Protein AF-A0A7S3MVW7-F1 (afdb_monomer)

Mean predicted aligned error: 14.8 Å

pLDDT: mean 83.3, std 11.21, range [49.47, 94.31]

Sequence (156 aa):
MAPEMIQNKAHNHTLDIWSLGILLYELVHGKAPFTGVHPREISEKIMAGNIRFKPGVTADYKDLVLAILKANPTERIPLVKVFDHPWIRNFEKKYNLKKVVAAPVKPPSISKEQVDKKRADQEAKEKSLAEAAAKKKLAEQEAAAKEAERQEKLRQ

Radius of gyration: 27.94 Å; Cα contacts (8 Å, |Δi|>4): 91; chains: 1; bounding box: 79×27×66 Å

Solvent-accessible surface area (backbone atoms only — not comparable to full-atom values): 9284 Å² total; per-residue (Å²): 134,53,49,48,63,77,67,72,47,97,79,62,81,60,54,58,46,36,52,48,29,46,49,55,45,20,74,76,66,77,43,66,73,64,73,60,94,47,75,65,56,28,50,52,43,47,64,67,53,70,73,84,78,70,92,89,66,56,69,51,53,52,51,52,42,56,38,29,50,38,66,51,70,87,74,25,59,52,71,75,54,53,67,67,30,66,47,48,47,53,48,33,62,74,69,67,54,73,83,80,70,70,70,81,72,70,68,80,79,71,50,69,68,58,54,54,50,53,50,51,57,48,54,52,50,53,52,52,52,51,50,52,52,51,54,51,52,50,54,52,50,54,50,51,51,53,52,50,55,52,55,53,67,72,73,110

Foldseek 3Di:
DALCVVVVHDDDPLVVLQVVLQVLQCVVPVDGQADDPDPVSSNVCLQVLDGDDDPPDDPLNVVLSSLSSDNDSVSRDDPVVSCVRPVNVVVCVVVVPDPPPVPPPPPPCCDPVNVVVVVVVVVVVVVVVVVVVVVVVVVVVVVVVVVVVVVVVVVD

InterPro domains:
  IPR000719 Protein kinase domain [PF00069] (1-88)
  IPR000719 Protein kinase domain [PS50011] (1-88)
  IPR011009 Protein kinase-like domain superfamily [SSF56112] (1-113)
  IPR030616 Aurora kinase-like [PTHR24350] (1-147)

Nearest PDB structures (foldseek):
  3h0z-assembly1_A  TM=9.647E-01  e=2.551E-07  Homo sapiens
  3d15-assembly1_A  TM=9.571E-01  e=3.220E-07  Mus musculus
  8sso-assembly1_A  TM=9.588E-01  e=3.220E-07  Homo sapiens
  8pr7-assembly1_D  TM=9.621E-01  e=4.064E-07  Homo sapiens
  6c83-assembly1_B  TM=9.449E-01  e=3.834E-07  Homo sapiens

Structure (mmCIF, N/CA/C/O backbone):
data_AF-A0A7S3MVW7-F1
#
_entry.id   AF-A0A7S3MVW7-F1
#
loop_
_atom_site.group_PDB
_atom_site.id
_atom_site.type_symbol
_atom_site.label_atom_id
_atom_site.label_alt_id
_atom_site.label_comp_id
_atom_site.label_asym_id
_atom_site.label_entity_id
_atom_site.label_seq_id
_atom_site.pdbx_PDB_ins_code
_atom_site.Cartn_x
_atom_site.Cartn_y
_atom_site.Cartn_z
_atom_site.occupancy
_atom_site.B_iso_or_equiv
_atom_site.auth_seq_id
_atom_site.auth_comp_id
_atom_site.auth_asym_id
_atom_site.auth_atom_id
_atom_site.pdbx_PDB_model_num
ATOM 1 N N . MET A 1 1 ? 3.287 -6.561 -8.906 1.00 79.44 1 MET A N 1
ATOM 2 C CA . MET A 1 1 ? 4.594 -5.867 -8.967 1.00 79.44 1 MET A CA 1
ATOM 3 C C . MET A 1 1 ? 4.436 -4.479 -8.384 1.00 79.44 1 MET A C 1
ATOM 5 O O . MET A 1 1 ? 3.388 -3.878 -8.596 1.00 79.44 1 MET A O 1
ATOM 9 N N . ALA A 1 2 ? 5.425 -4.000 -7.636 1.00 82.56 2 ALA A N 1
ATOM 10 C CA . ALA A 1 2 ? 5.428 -2.616 -7.179 1.00 82.56 2 ALA A CA 1
ATOM 11 C C . ALA A 1 2 ? 5.934 -1.678 -8.299 1.00 82.56 2 ALA A C 1
ATOM 13 O O . ALA A 1 2 ? 6.726 -2.124 -9.138 1.00 82.56 2 ALA A O 1
ATOM 14 N N . PRO A 1 3 ? 5.508 -0.404 -8.327 1.00 82.81 3 PRO A N 1
ATOM 15 C CA . PRO A 1 3 ? 5.936 0.588 -9.318 1.00 82.81 3 PRO A CA 1
ATOM 16 C C . PRO A 1 3 ? 7.461 0.696 -9.452 1.00 82.81 3 PRO A C 1
ATOM 18 O O . PRO A 1 3 ? 7.995 0.739 -10.558 1.00 82.81 3 PRO A O 1
ATOM 21 N N . GLU A 1 4 ? 8.184 0.667 -8.332 1.00 85.31 4 GLU A N 1
ATOM 22 C CA . GLU A 1 4 ? 9.644 0.769 -8.301 1.00 85.31 4 GLU A CA 1
ATOM 23 C C . GLU A 1 4 ? 10.355 -0.409 -8.990 1.00 85.31 4 GLU A C 1
ATOM 25 O O . GLU A 1 4 ? 11.408 -0.213 -9.600 1.00 85.31 4 GLU A O 1
ATOM 30 N N . MET A 1 5 ? 9.758 -1.608 -8.958 1.00 83.94 5 MET A N 1
ATOM 31 C CA . MET A 1 5 ? 10.284 -2.786 -9.658 1.00 83.94 5 MET A CA 1
ATOM 32 C C . MET A 1 5 ? 10.114 -2.649 -11.168 1.00 83.94 5 MET A C 1
ATOM 34 O O . MET A 1 5 ? 10.997 -3.036 -11.921 1.00 83.94 5 MET A O 1
ATOM 38 N N . ILE A 1 6 ? 8.991 -2.076 -11.613 1.00 81.75 6 ILE A N 1
ATOM 39 C CA . ILE A 1 6 ? 8.730 -1.816 -13.037 1.00 81.75 6 ILE A CA 1
ATOM 40 C C . ILE A 1 6 ? 9.740 -0.793 -13.574 1.00 81.75 6 ILE A C 1
ATOM 42 O O . ILE A 1 6 ? 10.179 -0.885 -14.716 1.00 81.75 6 ILE A O 1
ATOM 46 N N . GLN A 1 7 ? 10.145 0.161 -12.734 1.00 80.00 7 GLN A N 1
ATOM 47 C CA . GLN A 1 7 ? 11.136 1.181 -13.070 1.00 80.00 7 GLN A CA 1
ATOM 48 C C . GLN A 1 7 ? 12.598 0.721 -12.913 1.00 80.00 7 GLN A C 1
ATOM 50 O O . GLN A 1 7 ? 13.489 1.550 -13.089 1.00 80.00 7 GLN A O 1
ATOM 55 N N . ASN A 1 8 ? 12.866 -0.547 -12.565 1.00 80.00 8 ASN A N 1
ATOM 56 C CA . ASN A 1 8 ? 14.215 -1.059 -12.269 1.00 80.00 8 ASN A CA 1
ATOM 57 C C . ASN A 1 8 ? 14.996 -0.195 -11.254 1.00 80.00 8 ASN A C 1
ATOM 59 O O . ASN A 1 8 ? 16.216 -0.052 -11.338 1.00 80.00 8 ASN A O 1
ATOM 63 N N . LYS A 1 9 ? 14.298 0.400 -10.280 1.00 79.19 9 LYS A N 1
ATOM 64 C CA . LYS A 1 9 ? 14.930 1.188 -9.214 1.00 79.19 9 LYS A CA 1
ATOM 65 C C . LYS A 1 9 ? 15.420 0.284 -8.084 1.00 79.19 9 LYS A C 1
ATOM 67 O O . LYS A 1 9 ? 14.917 -0.824 -7.885 1.00 79.19 9 LYS A O 1
ATOM 72 N N . ALA A 1 10 ? 16.381 0.791 -7.310 1.00 75.38 10 ALA A N 1
ATOM 73 C CA . ALA A 1 10 ? 16.779 0.166 -6.054 1.00 75.38 10 ALA A CA 1
ATOM 74 C C . ALA A 1 10 ? 15.547 0.021 -5.150 1.00 75.38 10 ALA A C 1
ATOM 76 O O . ALA A 1 10 ? 14.836 0.994 -4.888 1.00 75.38 10 ALA A O 1
ATOM 77 N N . HIS A 1 11 ? 15.277 -1.206 -4.723 1.00 77.06 11 HIS A N 1
ATOM 78 C CA . HIS A 1 11 ? 14.103 -1.560 -3.944 1.00 77.06 11 HIS A CA 1
ATOM 79 C C . HIS A 1 11 ? 14.512 -2.008 -2.545 1.00 77.06 11 HIS A C 1
ATOM 81 O O . HIS A 1 11 ? 15.572 -2.592 -2.348 1.00 77.06 11 HIS A O 1
ATOM 87 N N . ASN A 1 12 ? 13.644 -1.730 -1.577 1.00 80.25 12 ASN A N 1
ATOM 88 C CA . ASN A 1 12 ? 13.859 -2.013 -0.163 1.00 80.25 12 ASN A CA 1
ATOM 89 C C . ASN A 1 12 ? 12.669 -2.819 0.392 1.00 80.25 12 ASN A C 1
ATOM 91 O O . ASN A 1 12 ? 11.744 -3.177 -0.337 1.00 80.25 12 ASN A O 1
ATOM 95 N N . HIS A 1 13 ? 12.643 -3.027 1.709 1.00 80.88 13 HIS A N 1
ATOM 96 C CA . HIS A 1 13 ? 11.536 -3.640 2.467 1.00 80.88 13 HIS A CA 1
ATOM 97 C C . HIS A 1 13 ? 10.152 -2.986 2.243 1.00 80.88 13 HIS A C 1
ATOM 99 O O . HIS A 1 13 ? 9.118 -3.522 2.630 1.00 80.88 13 HIS A O 1
ATOM 105 N N . THR A 1 14 ? 10.096 -1.808 1.616 1.00 83.94 14 THR A N 1
ATOM 106 C CA . THR A 1 14 ? 8.850 -1.124 1.248 1.00 83.94 14 THR A CA 1
ATOM 107 C C . THR A 1 14 ? 8.031 -1.889 0.205 1.00 83.94 14 THR A C 1
ATOM 109 O O . THR A 1 14 ? 6.829 -1.640 0.091 1.00 83.94 14 THR A O 1
ATOM 112 N N . LEU A 1 15 ? 8.641 -2.813 -0.547 1.00 87.06 15 LEU A N 1
ATOM 113 C CA . LEU A 1 15 ? 7.946 -3.686 -1.502 1.00 87.06 15 LEU A CA 1
ATOM 114 C C . LEU A 1 15 ? 6.896 -4.575 -0.830 1.00 87.06 15 LEU A C 1
ATOM 116 O O . LEU A 1 15 ? 5.804 -4.767 -1.371 1.00 87.06 15 LEU A O 1
ATOM 120 N N . ASP A 1 16 ? 7.209 -5.089 0.357 1.00 88.94 16 ASP A N 1
ATOM 121 C CA . ASP A 1 16 ? 6.299 -5.943 1.117 1.00 88.94 16 ASP A CA 1
ATOM 122 C C . ASP A 1 16 ? 5.069 -5.154 1.566 1.00 88.94 16 ASP A C 1
ATOM 124 O O . ASP A 1 16 ? 3.947 -5.650 1.512 1.00 88.94 16 ASP A O 1
ATOM 128 N N . ILE A 1 17 ? 5.265 -3.876 1.907 1.00 91.50 17 ILE A N 1
ATOM 129 C CA . ILE A 1 17 ? 4.180 -2.956 2.261 1.00 91.50 17 ILE A CA 1
ATOM 130 C C . ILE A 1 17 ? 3.243 -2.749 1.063 1.00 91.50 17 ILE A C 1
ATOM 132 O O . ILE A 1 17 ? 2.027 -2.792 1.223 1.00 91.50 17 ILE A O 1
ATOM 136 N N . TRP A 1 18 ? 3.780 -2.586 -0.151 1.00 91.81 18 TRP A N 1
ATOM 137 C CA . TRP A 1 18 ? 2.949 -2.506 -1.357 1.00 91.81 18 TRP A CA 1
ATOM 138 C C . TRP A 1 18 ? 2.134 -3.784 -1.562 1.00 91.81 18 TRP A C 1
ATOM 140 O O . TRP A 1 18 ? 0.918 -3.727 -1.747 1.00 91.81 18 TRP A O 1
ATOM 150 N N . SER A 1 19 ? 2.796 -4.941 -1.492 1.00 91.38 19 SER A N 1
ATOM 151 C CA . SER A 1 19 ? 2.152 -6.247 -1.666 1.00 91.38 19 SER A CA 1
ATOM 152 C C . SER A 1 19 ? 1.059 -6.487 -0.619 1.00 91.38 19 SER A C 1
ATOM 154 O O . SER A 1 19 ? -0.010 -6.990 -0.962 1.00 91.38 19 SER A O 1
ATOM 156 N N . LEU A 1 20 ? 1.267 -6.034 0.621 1.00 92.88 20 LEU A N 1
ATOM 157 C CA . LEU A 1 20 ? 0.257 -6.041 1.679 1.00 92.88 20 LEU A CA 1
ATOM 158 C C . LEU A 1 20 ? -0.982 -5.216 1.301 1.00 92.88 20 LEU A C 1
ATOM 160 O O . LEU A 1 20 ? -2.100 -5.658 1.542 1.00 92.88 20 LEU A O 1
ATOM 164 N N . GLY A 1 21 ? -0.809 -4.042 0.690 1.00 93.31 21 GLY A N 1
ATOM 165 C CA . GLY A 1 21 ? -1.928 -3.209 0.236 1.00 93.31 21 GLY A CA 1
ATOM 166 C C . GLY A 1 21 ? -2.740 -3.849 -0.887 1.00 93.31 21 GLY A C 1
ATOM 167 O O . GLY A 1 21 ? -3.969 -3.781 -0.876 1.00 93.31 21 GLY A O 1
AT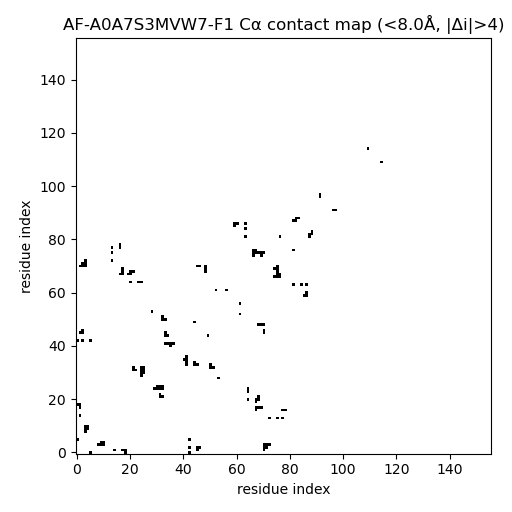OM 168 N N . ILE A 1 22 ? -2.062 -4.508 -1.833 1.00 94.06 22 ILE A N 1
ATOM 169 C CA . ILE A 1 22 ? -2.714 -5.270 -2.908 1.00 94.06 22 ILE A CA 1
ATOM 170 C C . ILE A 1 22 ? -3.530 -6.417 -2.310 1.00 94.06 22 ILE A C 1
ATOM 172 O O . ILE A 1 22 ? -4.710 -6.550 -2.632 1.00 94.06 22 ILE A O 1
ATOM 176 N N . LEU A 1 23 ? -2.924 -7.183 -1.397 1.00 93.50 23 LEU A N 1
ATOM 177 C CA . LEU A 1 23 ? -3.579 -8.297 -0.719 1.00 93.50 23 LEU A CA 1
ATOM 178 C C . LEU A 1 23 ? -4.786 -7.823 0.096 1.00 93.50 23 LEU A C 1
ATOM 180 O O . LEU A 1 23 ? -5.867 -8.391 -0.010 1.00 93.50 23 LEU A O 1
ATOM 184 N N . LEU A 1 24 ? -4.636 -6.749 0.872 1.00 92.69 24 LEU A N 1
ATOM 185 C CA . LEU A 1 24 ? -5.729 -6.164 1.646 1.00 92.69 24 LEU A CA 1
ATOM 186 C C . LEU A 1 24 ? -6.897 -5.749 0.742 1.00 92.69 24 LEU A C 1
ATOM 188 O O . LEU A 1 24 ? -8.054 -6.021 1.065 1.00 92.69 24 LEU A O 1
ATOM 192 N N . TYR A 1 25 ? -6.599 -5.122 -0.400 1.00 94.31 25 TYR A N 1
ATOM 193 C CA . TYR A 1 25 ? -7.625 -4.759 -1.370 1.00 94.31 25 TYR A CA 1
ATOM 194 C C . TYR A 1 25 ? -8.361 -5.991 -1.899 1.00 94.31 25 TYR A C 1
ATOM 196 O O . TYR A 1 25 ? -9.596 -6.002 -1.941 1.00 94.31 25 TYR A O 1
ATOM 204 N N . GLU A 1 26 ? -7.608 -7.022 -2.268 1.00 94.00 26 GLU A N 1
ATOM 205 C CA . GLU A 1 26 ? -8.128 -8.267 -2.819 1.00 94.00 26 GLU A CA 1
ATOM 206 C C . GLU A 1 26 ? -8.999 -9.029 -1.819 1.00 94.00 26 GLU A C 1
ATOM 208 O O . GLU A 1 26 ? -10.081 -9.477 -2.188 1.00 94.00 26 GLU A O 1
ATOM 213 N N . LEU A 1 27 ? -8.617 -9.079 -0.541 1.00 92.06 27 LEU A N 1
ATOM 214 C CA . LEU A 1 27 ? -9.414 -9.716 0.513 1.00 92.06 27 LEU A CA 1
ATOM 215 C C . LEU A 1 27 ? -10.787 -9.055 0.707 1.00 92.06 27 LEU A C 1
ATOM 217 O O . LEU A 1 27 ? -11.759 -9.733 1.031 1.00 92.06 27 LEU A O 1
ATOM 221 N N . VAL A 1 28 ? -10.890 -7.740 0.497 1.00 90.50 28 VAL A N 1
ATOM 222 C CA . VAL A 1 28 ? -12.154 -7.001 0.662 1.00 90.50 28 VAL A CA 1
ATOM 223 C C . VAL A 1 28 ? -12.993 -6.990 -0.619 1.00 90.50 28 VAL A C 1
ATOM 225 O O . VAL A 1 28 ? -14.223 -7.011 -0.556 1.00 90.50 28 VAL A O 1
ATOM 228 N N . HIS A 1 29 ? -12.354 -6.935 -1.790 1.00 91.12 29 HIS A N 1
ATOM 229 C CA . HIS A 1 29 ? -13.046 -6.782 -3.077 1.00 91.12 29 HIS A CA 1
ATOM 230 C C . HIS A 1 29 ? -13.213 -8.095 -3.851 1.00 91.12 29 HIS A C 1
ATOM 232 O O . HIS A 1 29 ? -13.990 -8.124 -4.806 1.00 91.12 29 HIS A O 1
ATOM 238 N N . GLY A 1 30 ? -12.482 -9.149 -3.479 1.00 90.81 30 GLY A N 1
ATOM 239 C CA . GLY A 1 30 ? -12.403 -10.422 -4.201 1.00 90.81 30 GLY A CA 1
ATOM 240 C C . GLY A 1 30 ? -11.661 -10.340 -5.539 1.00 90.81 30 GLY A C 1
ATOM 241 O O . GLY A 1 30 ? -11.758 -11.254 -6.351 1.00 90.81 30 GLY A O 1
ATOM 242 N N . LYS A 1 31 ? -10.980 -9.225 -5.819 1.00 90.94 31 LYS A N 1
ATOM 243 C CA . LYS A 1 31 ? -10.223 -9.000 -7.055 1.00 90.94 31 LYS A CA 1
ATOM 244 C C . LYS A 1 31 ? -9.061 -8.053 -6.811 1.00 90.94 31 LYS A C 1
ATOM 246 O O . LYS A 1 31 ? -9.171 -7.154 -5.980 1.00 90.94 31 LYS A O 1
ATOM 251 N N . ALA A 1 32 ? -7.994 -8.199 -7.588 1.00 90.38 32 ALA A N 1
ATOM 252 C CA . ALA A 1 32 ? -6.867 -7.277 -7.555 1.00 90.38 32 ALA A CA 1
ATOM 253 C C . ALA A 1 32 ? -7.278 -5.853 -8.002 1.00 90.38 32 ALA A C 1
ATOM 255 O O . ALA A 1 32 ? -8.146 -5.699 -8.873 1.00 90.38 32 ALA A O 1
ATOM 256 N N . PRO A 1 33 ? -6.642 -4.797 -7.457 1.00 89.56 33 PRO A N 1
ATOM 257 C CA . PRO A 1 33 ? -6.949 -3.414 -7.826 1.00 89.56 33 PRO A CA 1
ATOM 258 C C . PRO A 1 33 ? -6.521 -3.085 -9.263 1.00 89.56 33 PRO A C 1
ATOM 260 O O . PRO A 1 33 ? -7.195 -2.315 -9.949 1.00 89.56 33 PRO A O 1
ATOM 263 N N . PHE A 1 34 ? -5.436 -3.705 -9.737 1.00 91.19 34 PHE A N 1
ATOM 264 C CA . PHE A 1 34 ? -4.904 -3.535 -11.086 1.00 91.19 34 PHE A CA 1
ATOM 265 C C . PHE A 1 34 ? -4.984 -4.865 -11.834 1.00 91.19 34 PHE A C 1
ATOM 267 O O . PHE A 1 34 ? -4.346 -5.842 -11.455 1.00 91.19 34 PHE A O 1
ATOM 274 N N . THR A 1 35 ? -5.779 -4.897 -12.898 1.00 87.75 35 THR A N 1
ATOM 275 C CA . THR A 1 35 ? -5.978 -6.066 -13.765 1.00 87.75 35 THR A CA 1
ATOM 276 C C . THR A 1 35 ? -5.887 -5.635 -15.225 1.00 87.75 35 THR A C 1
ATOM 278 O O . THR A 1 35 ? -6.187 -4.486 -15.562 1.00 87.75 35 THR A O 1
ATOM 281 N N . GLY A 1 36 ? -5.458 -6.533 -16.103 1.00 86.75 36 GLY A N 1
ATOM 282 C CA . GLY A 1 36 ? -5.285 -6.282 -17.532 1.00 86.75 36 GLY A CA 1
ATOM 283 C C . GLY A 1 36 ? -4.981 -7.584 -18.261 1.00 86.75 36 GLY A C 1
ATOM 284 O O . GLY A 1 36 ? -4.616 -8.568 -17.621 1.00 86.75 36 GLY A O 1
ATOM 285 N N . VAL A 1 37 ? -5.162 -7.589 -19.581 1.00 87.31 37 VAL A N 1
ATOM 286 C CA . VAL A 1 37 ? -4.885 -8.776 -20.409 1.00 87.31 37 VAL A CA 1
ATOM 287 C C . VAL A 1 37 ? -3.387 -8.877 -20.678 1.00 87.31 37 VAL A C 1
ATOM 289 O O . VAL A 1 37 ? -2.800 -9.951 -20.585 1.00 87.31 37 VAL A O 1
ATOM 292 N N . HIS A 1 38 ? -2.754 -7.733 -20.943 1.00 90.19 38 HIS A N 1
ATOM 293 C CA . HIS A 1 38 ? -1.331 -7.657 -21.238 1.00 90.19 38 HIS A CA 1
ATOM 294 C C . HIS 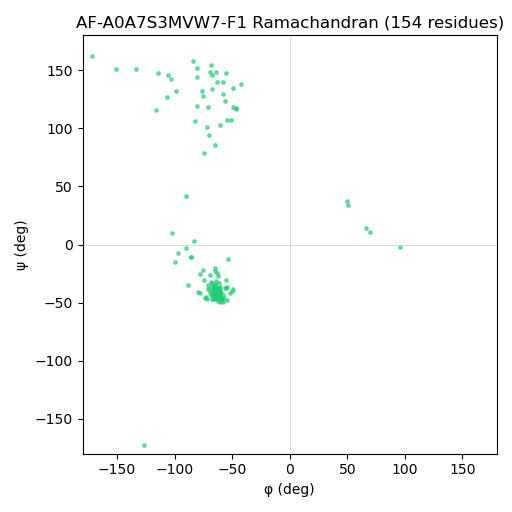A 1 38 ? -0.530 -7.136 -20.032 1.00 90.19 38 HIS A C 1
ATOM 296 O O . HIS A 1 38 ? -0.954 -6.177 -19.377 1.00 90.19 38 HIS A O 1
ATOM 302 N N . PRO A 1 39 ? 0.681 -7.668 -19.775 1.00 86.38 39 PRO A N 1
ATOM 303 C CA . PRO A 1 39 ? 1.555 -7.190 -18.697 1.00 86.38 39 PRO A CA 1
ATOM 304 C C . PRO A 1 39 ? 1.877 -5.687 -18.757 1.00 86.38 39 PRO A C 1
ATOM 306 O O . PRO A 1 39 ? 2.052 -5.041 -17.719 1.00 86.38 39 PRO A O 1
ATOM 309 N N . ARG A 1 40 ? 1.917 -5.110 -19.968 1.00 88.50 40 ARG A N 1
ATOM 310 C CA . ARG A 1 40 ? 2.128 -3.671 -20.177 1.00 88.50 40 ARG A CA 1
ATOM 311 C C . ARG A 1 40 ? 0.972 -2.839 -19.608 1.00 88.50 40 ARG A C 1
ATOM 313 O O . ARG A 1 40 ? 1.227 -1.903 -18.862 1.00 88.50 40 ARG A O 1
ATOM 320 N N . GLU A 1 41 ? -0.277 -3.225 -19.867 1.00 89.25 41 GLU A N 1
ATOM 321 C CA . GLU A 1 41 ? -1.459 -2.513 -19.351 1.00 89.25 41 GLU A CA 1
ATOM 322 C C . GLU A 1 41 ? -1.516 -2.530 -17.820 1.00 89.25 41 GLU A C 1
ATOM 324 O O . GLU A 1 41 ? -1.906 -1.552 -17.183 1.00 89.25 41 GLU A O 1
ATOM 329 N N . ILE A 1 42 ? -1.145 -3.662 -17.213 1.00 90.00 42 ILE A N 1
ATOM 330 C CA . ILE A 1 42 ? -1.097 -3.799 -15.754 1.00 90.00 42 ILE A CA 1
ATOM 331 C C . ILE A 1 42 ? -0.039 -2.849 -15.191 1.00 90.00 42 ILE A C 1
ATOM 333 O O . ILE A 1 42 ? -0.309 -2.134 -14.228 1.00 90.00 42 ILE A O 1
ATOM 337 N N . SER A 1 43 ? 1.137 -2.803 -15.821 1.00 88.56 43 SER A N 1
ATOM 338 C CA . SER A 1 43 ? 2.218 -1.892 -15.442 1.00 88.56 43 SER A CA 1
ATOM 339 C C . SER A 1 43 ? 1.787 -0.428 -15.531 1.00 88.56 43 SER A C 1
ATOM 341 O O . SER A 1 43 ? 1.982 0.322 -14.579 1.00 88.56 43 SER A O 1
ATOM 343 N N . GLU A 1 44 ? 1.126 -0.025 -16.617 1.00 89.94 44 GLU A N 1
ATOM 344 C CA . GLU A 1 44 ? 0.598 1.336 -16.786 1.00 89.94 44 GLU A CA 1
ATOM 345 C C . GLU A 1 44 ? -0.432 1.696 -15.708 1.00 89.94 44 GLU A C 1
ATOM 347 O O . GLU A 1 44 ? -0.375 2.779 -15.129 1.00 89.94 44 GLU A O 1
ATOM 352 N N . LYS A 1 45 ? -1.334 0.769 -15.367 1.00 89.50 45 LYS A N 1
ATOM 353 C CA . LYS A 1 45 ? -2.325 0.961 -14.295 1.00 89.50 45 LYS A CA 1
ATOM 354 C C . LYS A 1 45 ? -1.680 1.088 -12.916 1.00 89.50 45 LYS A C 1
ATOM 356 O O . LYS A 1 45 ? -2.100 1.938 -12.132 1.00 89.50 45 LYS A O 1
ATOM 361 N N . ILE A 1 46 ? -0.657 0.278 -12.637 1.00 89.69 46 ILE A N 1
ATOM 362 C CA . ILE A 1 46 ? 0.136 0.363 -11.404 1.00 89.69 46 ILE A CA 1
ATOM 363 C C . ILE A 1 46 ? 0.821 1.732 -11.310 1.00 89.69 46 ILE A C 1
ATOM 365 O O . ILE A 1 46 ? 0.763 2.369 -10.261 1.00 89.69 46 ILE A O 1
ATOM 369 N N . MET A 1 47 ? 1.417 2.204 -12.408 1.00 86.31 47 MET A N 1
ATOM 370 C CA . MET A 1 47 ? 2.083 3.508 -12.474 1.00 86.31 47 MET A CA 1
ATOM 371 C C . MET A 1 47 ? 1.104 4.681 -12.346 1.00 86.31 47 MET A C 1
ATOM 373 O O . MET A 1 47 ? 1.436 5.682 -11.716 1.00 86.31 47 MET A O 1
ATOM 377 N N . ALA A 1 48 ? -0.105 4.556 -12.899 1.00 87.94 48 ALA A N 1
ATOM 378 C CA . ALA A 1 48 ? -1.157 5.560 -12.767 1.00 87.94 48 ALA A CA 1
ATOM 379 C C . ALA A 1 48 ? -1.724 5.647 -11.339 1.00 87.94 48 ALA A C 1
ATOM 381 O O . ALA A 1 48 ? -2.254 6.686 -10.953 1.00 87.94 48 ALA A O 1
ATOM 382 N N . GLY A 1 49 ? -1.659 4.560 -10.560 1.00 85.25 49 GLY A N 1
ATOM 383 C CA . GLY A 1 49 ? -2.102 4.533 -9.162 1.00 85.25 49 GLY A CA 1
ATOM 384 C C . GLY A 1 49 ? -3.611 4.725 -8.962 1.00 85.25 49 GLY A C 1
ATOM 385 O O . GLY A 1 49 ? -4.055 4.989 -7.847 1.00 85.25 49 GLY A O 1
ATOM 386 N N . ASN A 1 50 ? -4.420 4.602 -10.020 1.00 86.25 50 ASN A N 1
ATOM 387 C CA . ASN A 1 50 ? -5.860 4.827 -9.930 1.00 86.25 50 ASN A CA 1
ATOM 388 C C . ASN A 1 50 ? -6.583 3.580 -9.396 1.00 86.25 50 ASN A C 1
ATOM 390 O O . ASN A 1 50 ? -6.745 2.587 -10.111 1.00 86.25 50 ASN A O 1
ATOM 394 N N . ILE A 1 51 ? -7.035 3.641 -8.144 1.00 90.12 51 ILE A N 1
ATOM 395 C CA . ILE A 1 51 ? -7.710 2.538 -7.452 1.00 90.12 51 ILE A CA 1
ATOM 396 C C . ILE A 1 51 ? -9.201 2.844 -7.341 1.00 90.12 51 ILE A C 1
ATOM 398 O O . ILE A 1 51 ? -9.610 3.878 -6.815 1.00 90.12 51 ILE A O 1
ATOM 402 N N . ARG A 1 52 ? -10.038 1.908 -7.798 1.00 90.25 52 ARG A N 1
ATOM 403 C CA . ARG A 1 52 ? -11.498 2.005 -7.668 1.00 90.25 52 ARG A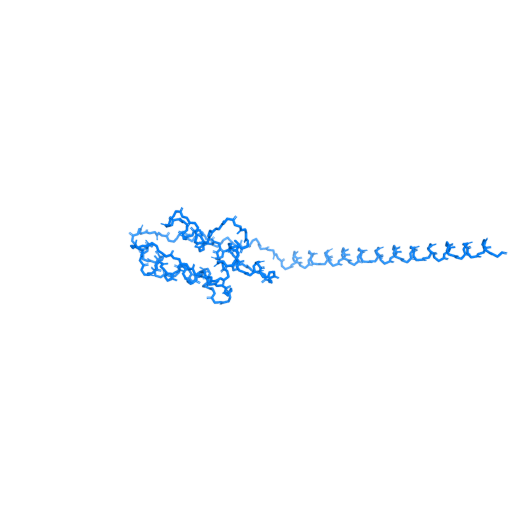 CA 1
ATOM 404 C C . ARG A 1 52 ? -11.987 1.189 -6.485 1.00 90.25 52 ARG A C 1
ATOM 406 O O . ARG A 1 52 ? -11.653 0.016 -6.368 1.00 90.25 52 ARG A O 1
ATOM 413 N N . PHE A 1 53 ? -12.837 1.775 -5.654 1.00 91.69 53 PHE A N 1
ATOM 414 C CA . PHE A 1 53 ? -13.414 1.114 -4.483 1.00 91.69 53 PHE A CA 1
ATOM 415 C C . PHE A 1 53 ? -14.882 0.746 -4.715 1.00 91.69 53 PHE A C 1
ATOM 417 O O . PHE A 1 53 ? -15.610 1.488 -5.374 1.00 91.69 53 PHE A O 1
ATOM 424 N N . LYS A 1 54 ? -15.333 -0.383 -4.153 1.00 89.00 54 LYS A N 1
ATOM 425 C CA . LYS A 1 54 ? -16.754 -0.772 -4.172 1.00 89.00 54 LYS A CA 1
ATOM 426 C C . LYS A 1 54 ? -17.587 0.195 -3.303 1.00 89.00 54 LYS A C 1
ATOM 428 O O . LYS A 1 54 ? -17.091 0.655 -2.269 1.00 89.00 54 LYS A O 1
ATOM 433 N N . PRO A 1 55 ? -18.849 0.498 -3.660 1.00 87.56 55 PRO A N 1
ATOM 434 C CA . PRO A 1 55 ? -19.767 1.169 -2.740 1.00 87.56 55 PRO A CA 1
ATOM 435 C C . PRO A 1 55 ? -19.947 0.360 -1.442 1.00 87.56 55 PRO A C 1
ATOM 437 O O . PRO A 1 55 ? -20.021 -0.868 -1.471 1.00 87.56 55 PRO A O 1
ATOM 440 N N . GLY A 1 56 ? -20.004 1.055 -0.303 1.00 87.50 56 GLY A N 1
ATOM 441 C CA . GLY A 1 56 ? -20.189 0.447 1.022 1.00 87.50 56 GLY A CA 1
ATOM 442 C C . GLY A 1 56 ? -18.909 0.181 1.823 1.00 87.50 56 GLY A C 1
ATOM 443 O O . GLY A 1 56 ? -19.002 -0.258 2.965 1.00 87.50 56 GLY A O 1
ATOM 444 N N . VAL A 1 57 ? -17.718 0.467 1.280 1.00 90.81 57 VAL A N 1
ATOM 445 C CA . VAL A 1 57 ? -16.479 0.420 2.079 1.00 90.81 57 VAL A CA 1
ATOM 446 C C . VAL A 1 57 ? -16.309 1.695 2.913 1.00 90.81 57 VAL A C 1
ATOM 448 O O . VAL A 1 57 ? -16.653 2.792 2.461 1.00 90.81 57 VAL A O 1
ATOM 451 N N . THR A 1 58 ? -15.767 1.555 4.125 1.00 92.38 58 THR A N 1
ATOM 452 C CA . THR A 1 58 ? -15.586 2.667 5.070 1.00 92.38 58 THR A CA 1
ATOM 453 C C . THR A 1 58 ? -14.530 3.664 4.588 1.00 92.38 58 THR A C 1
ATOM 455 O O . THR A 1 58 ? -13.627 3.312 3.827 1.00 92.38 58 THR A O 1
ATOM 458 N N . ALA A 1 59 ? -14.629 4.920 5.035 1.00 92.94 59 ALA A N 1
ATOM 459 C CA . ALA A 1 59 ? -13.638 5.950 4.718 1.00 92.94 59 ALA A CA 1
ATOM 460 C C . ALA A 1 59 ? -12.240 5.562 5.234 1.00 92.94 59 ALA A C 1
ATOM 462 O O . ALA A 1 59 ? -11.291 5.578 4.456 1.00 92.94 59 ALA A O 1
ATOM 463 N N . ASP A 1 60 ? -12.147 5.087 6.481 1.00 92.50 60 ASP A N 1
ATOM 464 C CA . ASP A 1 60 ? -10.890 4.633 7.096 1.00 92.50 60 ASP A CA 1
ATOM 465 C C . ASP A 1 60 ? -10.197 3.526 6.288 1.00 92.50 60 ASP A C 1
ATOM 467 O O . ASP A 1 60 ? -8.974 3.479 6.200 1.00 92.50 60 ASP A O 1
ATOM 471 N N . TYR A 1 61 ? -10.971 2.615 5.691 1.00 92.94 61 TYR A N 1
ATOM 472 C CA . TYR A 1 61 ? -10.420 1.560 4.845 1.00 92.94 61 TYR A CA 1
ATOM 473 C C . TYR A 1 61 ? -9.796 2.138 3.570 1.00 92.94 61 TYR A C 1
ATOM 475 O O . TYR A 1 61 ? -8.688 1.760 3.190 1.00 92.94 61 TYR A O 1
ATOM 483 N N . LYS A 1 62 ? -10.511 3.054 2.901 1.00 93.31 62 LYS A N 1
ATOM 484 C CA . LYS A 1 62 ? -10.016 3.697 1.676 1.00 93.31 62 LYS A CA 1
ATOM 485 C C . LYS A 1 62 ? -8.737 4.471 1.963 1.00 93.31 62 LYS A C 1
ATOM 487 O O . LYS A 1 62 ? -7.788 4.353 1.196 1.00 93.31 62 LYS A O 1
ATOM 492 N N . ASP A 1 63 ? -8.719 5.210 3.069 1.00 93.88 63 ASP A N 1
ATOM 493 C CA . ASP A 1 63 ? -7.563 5.989 3.504 1.00 93.88 63 ASP A CA 1
ATOM 494 C C . ASP A 1 63 ? -6.336 5.095 3.723 1.00 93.88 63 ASP A C 1
ATOM 496 O O . ASP A 1 63 ? -5.286 5.327 3.122 1.00 93.88 63 ASP A O 1
ATOM 500 N N . LEU A 1 64 ? -6.503 3.979 4.444 1.00 94.19 64 LEU A N 1
ATOM 501 C CA . LEU A 1 64 ? -5.425 3.015 4.662 1.00 94.19 64 LEU A CA 1
ATOM 502 C C . LEU A 1 64 ? -4.868 2.460 3.346 1.00 94.19 64 LEU A C 1
ATOM 504 O O . LEU A 1 64 ? -3.657 2.443 3.134 1.00 94.19 64 LEU A O 1
ATOM 508 N N . VAL A 1 65 ? -5.746 2.000 2.450 1.00 93.88 65 VAL A N 1
ATOM 509 C CA . VAL A 1 65 ? -5.325 1.414 1.170 1.00 93.88 65 VAL A CA 1
ATOM 510 C C . VAL A 1 65 ? -4.607 2.448 0.304 1.00 93.88 65 VAL A C 1
ATOM 512 O O . VAL A 1 65 ? -3.585 2.123 -0.297 1.00 93.88 65 VAL A O 1
ATOM 515 N N . LEU A 1 66 ? -5.089 3.693 0.262 1.00 92.69 66 LEU A N 1
ATOM 516 C CA . LEU A 1 66 ? -4.447 4.780 -0.483 1.00 92.69 66 LEU A CA 1
ATOM 517 C C . LEU A 1 66 ? -3.096 5.193 0.118 1.00 92.69 66 LEU A C 1
ATOM 519 O O . LEU A 1 66 ? -2.193 5.565 -0.630 1.00 92.69 66 LEU A O 1
ATOM 523 N N . ALA A 1 67 ? -2.935 5.109 1.441 1.00 92.56 67 ALA A N 1
ATOM 524 C CA . ALA A 1 67 ? -1.667 5.369 2.121 1.00 92.56 67 ALA A CA 1
ATOM 525 C C . ALA A 1 67 ? -0.624 4.263 1.867 1.00 92.56 67 ALA A C 1
ATOM 527 O O . ALA A 1 67 ? 0.574 4.541 1.762 1.00 92.56 67 ALA A O 1
ATOM 528 N N . ILE A 1 68 ? -1.069 3.007 1.747 1.00 93.31 68 ILE A N 1
ATOM 529 C CA . ILE A 1 68 ? -0.211 1.850 1.448 1.00 93.31 68 ILE A CA 1
ATOM 530 C C . ILE A 1 68 ? 0.146 1.783 -0.044 1.00 93.31 68 ILE A C 1
ATOM 532 O O . ILE A 1 68 ? 1.293 1.519 -0.401 1.00 93.31 68 ILE A O 1
ATOM 536 N N . LEU A 1 69 ? -0.810 2.040 -0.936 1.00 92.38 69 LEU A N 1
ATOM 537 C CA . LEU A 1 69 ? -0.625 1.940 -2.386 1.00 92.38 69 LEU A CA 1
ATOM 538 C C . LEU A 1 69 ? -0.154 3.260 -3.013 1.00 92.38 69 LEU A C 1
ATOM 540 O O . LEU A 1 69 ? -0.581 3.646 -4.101 1.00 92.38 69 LEU A O 1
ATOM 544 N N . LYS A 1 70 ? 0.780 3.944 -2.343 1.00 90.56 70 LYS A N 1
ATOM 545 C CA . LYS A 1 70 ? 1.501 5.088 -2.911 1.00 90.56 70 LYS A CA 1
ATOM 546 C C . LYS A 1 70 ? 2.564 4.620 -3.899 1.00 90.56 70 LYS A C 1
ATOM 548 O O . LYS A 1 70 ? 3.363 3.722 -3.601 1.00 90.56 70 LYS A O 1
ATOM 553 N N . ALA A 1 71 ? 2.580 5.263 -5.069 1.00 86.06 71 ALA A N 1
ATOM 554 C CA . ALA A 1 71 ? 3.540 4.960 -6.124 1.00 86.06 71 ALA A CA 1
ATOM 555 C C . ALA A 1 71 ? 4.980 5.265 -5.694 1.00 86.06 71 ALA A C 1
ATOM 557 O O . ALA A 1 71 ? 5.891 4.497 -5.988 1.00 86.06 71 ALA A O 1
ATOM 558 N N . ASN A 1 72 ? 5.164 6.359 -4.951 1.00 85.81 72 ASN A N 1
ATOM 559 C CA . ASN A 1 72 ? 6.437 6.719 -4.353 1.00 85.81 72 ASN A CA 1
ATOM 560 C C . ASN A 1 72 ? 6.668 5.920 -3.050 1.00 85.81 72 ASN A C 1
ATOM 562 O O . ASN A 1 72 ? 5.884 6.071 -2.108 1.00 85.81 72 ASN A O 1
ATOM 566 N N . PRO A 1 73 ? 7.735 5.103 -2.950 1.00 85.69 73 PRO A N 1
ATOM 567 C CA . PRO A 1 73 ? 8.026 4.333 -1.742 1.00 85.69 73 PRO A CA 1
ATOM 568 C C . PRO A 1 73 ? 8.297 5.188 -0.498 1.00 85.69 73 PRO A C 1
ATOM 570 O O . PRO A 1 73 ? 8.049 4.716 0.606 1.00 85.69 73 PRO A O 1
ATOM 573 N N . THR A 1 74 ? 8.789 6.427 -0.642 1.00 85.81 74 THR A N 1
ATOM 574 C CA . THR A 1 74 ? 9.084 7.303 0.511 1.00 85.81 74 THR A CA 1
ATOM 575 C C . THR A 1 74 ? 7.837 7.956 1.104 1.00 85.81 74 THR A C 1
ATOM 577 O O . THR A 1 74 ? 7.819 8.282 2.287 1.00 85.81 74 THR A O 1
ATOM 580 N N . GLU A 1 75 ? 6.785 8.119 0.302 1.00 87.31 75 GLU A N 1
ATOM 581 C CA . GLU A 1 75 ? 5.471 8.606 0.745 1.00 87.31 75 GLU A CA 1
ATOM 582 C C . GLU A 1 75 ? 4.581 7.478 1.278 1.00 87.31 75 GLU A C 1
ATOM 584 O O . GLU A 1 75 ? 3.518 7.731 1.849 1.00 87.31 75 GLU A O 1
ATOM 589 N N . ARG A 1 76 ? 4.996 6.226 1.068 1.00 91.12 76 ARG A N 1
ATOM 590 C CA . ARG A 1 76 ? 4.276 5.038 1.513 1.00 91.12 76 ARG A CA 1
ATOM 591 C C . ARG A 1 76 ? 4.291 4.971 3.037 1.00 91.12 76 ARG A C 1
ATOM 593 O O . ARG A 1 76 ? 5.334 5.138 3.669 1.00 91.12 76 ARG A O 1
ATOM 600 N N . ILE A 1 77 ? 3.134 4.694 3.637 1.00 89.56 77 ILE A N 1
ATOM 601 C CA . ILE A 1 77 ? 3.040 4.533 5.091 1.00 89.56 77 ILE A CA 1
ATOM 602 C C . ILE A 1 77 ? 3.985 3.406 5.564 1.00 89.56 77 ILE A C 1
ATOM 604 O O . ILE A 1 77 ? 3.949 2.304 5.013 1.00 89.56 77 ILE A O 1
ATOM 608 N N . PRO A 1 78 ? 4.844 3.635 6.574 1.00 89.06 78 PRO A N 1
ATOM 609 C CA . PRO A 1 78 ? 5.704 2.584 7.103 1.00 89.06 78 PRO A CA 1
ATOM 610 C C . PRO A 1 78 ? 4.873 1.531 7.840 1.00 89.06 78 PRO A C 1
ATOM 612 O O . PRO A 1 78 ? 3.879 1.858 8.491 1.00 89.06 78 PRO A O 1
ATOM 615 N N . LEU A 1 79 ? 5.324 0.274 7.807 1.00 87.62 79 LEU A N 1
ATOM 616 C CA . LEU A 1 79 ? 4.582 -0.870 8.350 1.00 87.62 79 LEU A CA 1
ATOM 617 C C . LEU A 1 79 ? 4.170 -0.683 9.820 1.00 87.62 79 LEU A C 1
ATOM 619 O O . LEU A 1 79 ? 3.065 -1.044 10.205 1.00 87.62 79 LEU A O 1
ATOM 623 N N . VAL A 1 80 ? 5.017 -0.053 10.636 1.00 87.50 80 VAL A N 1
ATOM 624 C CA . VAL A 1 80 ? 4.704 0.236 12.047 1.00 87.50 80 VAL A CA 1
ATOM 625 C C . VAL A 1 80 ? 3.461 1.126 12.176 1.00 87.50 80 VAL A C 1
ATOM 627 O O . VAL A 1 80 ? 2.601 0.862 13.009 1.00 87.50 80 VAL A O 1
ATOM 630 N N . LYS A 1 81 ? 3.318 2.135 11.306 1.00 88.69 81 LYS A N 1
ATOM 631 C CA . LYS A 1 81 ? 2.166 3.047 11.311 1.00 88.69 81 LYS A CA 1
ATOM 632 C C . LYS A 1 81 ? 0.900 2.416 10.734 1.00 88.69 81 LYS A C 1
ATOM 634 O O . LYS A 1 81 ? -0.188 2.869 11.071 1.00 88.69 81 LYS A O 1
ATOM 639 N N . VAL A 1 82 ? 1.021 1.369 9.913 1.00 89.75 82 VAL A N 1
ATOM 640 C CA . VAL A 1 82 ? -0.138 0.606 9.417 1.00 89.75 82 VAL A CA 1
ATOM 641 C C . VAL A 1 82 ? -0.928 0.036 10.595 1.00 89.75 82 VAL A C 1
ATOM 643 O O . VAL A 1 82 ? -2.136 0.237 10.660 1.00 89.75 82 VAL A O 1
ATOM 646 N N . PHE A 1 83 ? -0.249 -0.579 11.571 1.00 87.00 83 PHE A N 1
ATOM 647 C CA . PHE A 1 83 ? -0.886 -1.128 12.778 1.00 87.00 83 PHE A CA 1
ATOM 648 C C . PHE A 1 83 ? -1.557 -0.073 13.665 1.00 87.00 83 PHE A C 1
ATOM 650 O O . PHE A 1 83 ? -2.472 -0.391 14.421 1.00 87.00 83 PHE A O 1
ATOM 657 N N . ASP A 1 84 ? -1.116 1.181 13.582 1.00 89.56 84 ASP A N 1
ATOM 658 C CA . ASP A 1 84 ? -1.708 2.291 14.327 1.00 89.56 84 ASP A CA 1
ATOM 659 C C . ASP A 1 84 ? -2.840 2.996 13.574 1.00 89.56 84 ASP A C 1
ATOM 661 O O . ASP A 1 84 ? -3.487 3.884 14.134 1.00 89.56 84 ASP A O 1
ATOM 665 N N . HIS A 1 85 ? -3.119 2.590 12.333 1.00 92.38 85 HIS A N 1
ATOM 666 C CA . HIS A 1 85 ? -4.144 3.216 11.516 1.00 92.38 85 HIS A CA 1
ATOM 667 C C . HIS A 1 85 ? -5.544 3.053 12.139 1.00 92.38 85 HIS A C 1
ATOM 669 O O . HIS A 1 85 ? -5.871 1.955 12.611 1.00 92.38 85 HIS A O 1
ATOM 675 N N . PRO A 1 86 ? -6.413 4.087 12.093 1.00 91.50 86 PRO A N 1
ATOM 676 C CA . PRO A 1 86 ? -7.769 4.026 12.642 1.00 91.50 86 PRO A CA 1
ATOM 677 C C . PRO A 1 86 ? -8.564 2.800 12.192 1.00 91.50 86 PRO A C 1
ATOM 679 O O . PRO A 1 86 ? -9.210 2.165 13.018 1.00 91.50 86 PRO A O 1
ATOM 682 N N . TRP A 1 87 ? -8.447 2.404 10.920 1.00 92.06 87 TRP A N 1
ATOM 683 C CA . TRP A 1 87 ? -9.105 1.198 10.403 1.00 92.06 87 TRP A CA 1
ATOM 684 C C . TRP A 1 87 ? -8.726 -0.074 11.182 1.00 92.06 87 TRP A C 1
ATOM 686 O O . TRP A 1 87 ? -9.611 -0.830 11.584 1.00 92.06 87 TRP A O 1
ATOM 696 N N . ILE A 1 88 ? -7.431 -0.280 11.453 1.00 89.81 88 ILE A N 1
ATOM 697 C CA . ILE A 1 88 ? -6.944 -1.441 12.213 1.00 89.81 88 ILE A CA 1
ATOM 698 C C . ILE A 1 88 ? -7.324 -1.303 13.684 1.00 89.81 88 ILE A C 1
ATOM 700 O O . ILE A 1 88 ? -7.897 -2.230 14.247 1.00 89.81 88 ILE A O 1
ATOM 704 N N . ARG A 1 89 ? -7.101 -0.139 14.303 1.00 89.44 89 ARG A N 1
ATOM 705 C CA . ARG A 1 89 ? -7.436 0.076 15.722 1.00 89.44 89 ARG A CA 1
ATOM 706 C C . ARG A 1 89 ? -8.928 -0.074 16.015 1.00 89.44 89 ARG A C 1
ATOM 708 O O . ARG A 1 89 ? -9.301 -0.611 17.057 1.00 89.44 89 ARG A O 1
ATOM 715 N N . ASN A 1 90 ? -9.791 0.391 15.116 1.00 88.38 90 ASN A N 1
ATOM 716 C CA . ASN A 1 90 ? -11.237 0.225 15.240 1.00 88.38 90 ASN A CA 1
ATOM 717 C C . ASN A 1 90 ? -11.625 -1.253 15.121 1.00 88.38 90 ASN A C 1
ATOM 719 O O . ASN A 1 90 ? -12.491 -1.718 15.862 1.00 88.38 90 ASN A O 1
ATOM 723 N N . PHE A 1 91 ? -10.951 -2.006 14.249 1.00 86.88 91 PHE A N 1
ATOM 724 C CA . PHE A 1 91 ? -11.134 -3.450 14.128 1.00 86.88 91 PHE A CA 1
ATOM 725 C C . PHE A 1 91 ? -10.642 -4.202 15.376 1.00 86.88 91 PHE A C 1
ATOM 727 O O . PHE A 1 91 ? -11.384 -5.015 15.925 1.00 86.88 91 PHE A O 1
ATOM 734 N N . GLU A 1 92 ? -9.447 -3.884 15.886 1.00 87.69 92 GLU A N 1
ATOM 735 C CA . GLU A 1 92 ? -8.892 -4.455 17.122 1.00 87.69 92 GLU A CA 1
ATOM 736 C C . GLU A 1 92 ? -9.849 -4.272 18.303 1.00 87.69 92 GLU A C 1
ATOM 738 O O . GLU A 1 92 ? -10.151 -5.233 19.009 1.00 87.69 92 GLU A O 1
ATOM 743 N N . LYS A 1 93 ? -10.379 -3.054 18.479 1.00 87.50 93 LYS A N 1
ATOM 744 C CA . LYS A 1 93 ? -11.364 -2.745 19.525 1.00 87.50 93 LYS A CA 1
ATOM 745 C C . LYS A 1 93 ? -12.669 -3.511 19.327 1.00 87.50 93 LYS A C 1
ATOM 747 O O . LYS A 1 93 ? -13.177 -4.093 20.278 1.00 87.50 93 LYS A O 1
ATOM 752 N N . LYS A 1 94 ? -13.206 -3.527 18.103 1.00 87.75 94 LYS A N 1
ATOM 753 C CA . LYS A 1 94 ? -14.496 -4.160 17.792 1.00 87.75 94 LYS A CA 1
ATOM 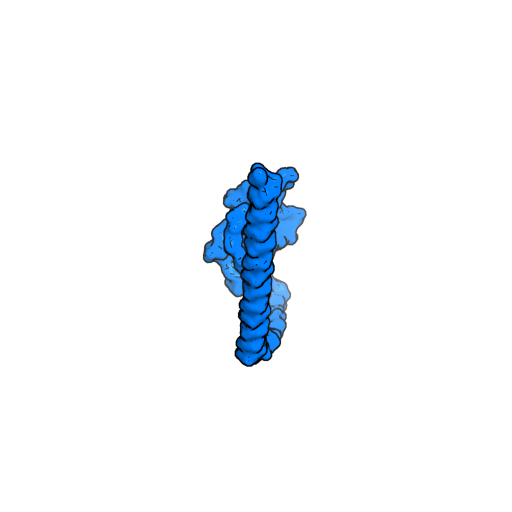754 C C . LYS A 1 94 ? -14.492 -5.666 18.058 1.00 87.75 94 LYS A C 1
ATOM 756 O O . LYS A 1 94 ? -15.487 -6.193 18.542 1.00 87.75 94 LYS A O 1
ATOM 761 N N . TYR A 1 95 ? -13.394 -6.342 17.736 1.00 84.56 95 TYR A N 1
ATOM 762 C CA . TYR A 1 95 ? -13.260 -7.795 17.891 1.00 84.56 95 TYR A CA 1
ATOM 763 C C . TYR A 1 95 ? -12.445 -8.197 19.123 1.00 84.56 95 TYR A C 1
ATOM 765 O O . TYR A 1 95 ? -12.102 -9.366 19.283 1.00 84.56 95 TYR A O 1
ATOM 773 N N . ASN A 1 96 ? -12.139 -7.232 19.995 1.00 83.88 96 ASN A N 1
ATOM 774 C CA . ASN A 1 96 ? -11.393 -7.420 21.233 1.00 83.88 96 ASN A CA 1
ATOM 775 C C . ASN A 1 96 ? -10.077 -8.206 21.039 1.00 83.88 96 ASN A C 1
ATOM 777 O O . ASN A 1 96 ? -9.691 -9.035 21.873 1.00 83.88 96 ASN A O 1
ATOM 781 N N . LEU A 1 97 ? -9.398 -7.948 19.915 1.00 79.50 97 LEU A N 1
ATOM 782 C CA . LEU A 1 97 ? -8.156 -8.612 19.538 1.00 79.50 97 LEU A CA 1
ATOM 783 C C . LEU A 1 97 ? -7.040 -8.125 20.459 1.00 79.50 97 LEU A C 1
ATOM 785 O O . LEU A 1 97 ? -6.692 -6.945 20.483 1.00 79.50 97 LEU A O 1
ATOM 789 N N . LYS A 1 98 ? -6.453 -9.045 21.222 1.00 75.25 98 LYS A N 1
ATOM 790 C CA . LYS A 1 98 ? -5.221 -8.756 21.956 1.00 75.25 98 LYS A CA 1
ATOM 791 C C . LYS A 1 98 ? -4.084 -8.764 20.944 1.00 75.25 98 LYS A C 1
ATOM 793 O O . LYS A 1 98 ? -3.945 -9.742 20.211 1.00 75.25 98 LYS A O 1
ATOM 798 N N . LYS A 1 99 ? -3.264 -7.708 20.909 1.00 62.53 99 LYS A N 1
ATOM 799 C CA . LYS A 1 99 ? -2.020 -7.723 20.131 1.00 62.53 99 LYS A CA 1
ATOM 800 C C . LYS A 1 99 ? -1.206 -8.932 20.582 1.00 62.53 99 LYS A C 1
ATOM 802 O O . LYS A 1 99 ? -0.668 -8.938 21.688 1.00 62.53 99 LYS A O 1
ATOM 807 N N . VAL A 1 100 ? -1.130 -9.957 19.736 1.00 59.47 100 VAL A N 1
ATOM 808 C CA . VAL A 1 100 ? -0.162 -11.038 19.901 1.00 59.47 100 VAL A CA 1
ATOM 809 C C . VAL A 1 100 ? 1.171 -10.436 19.492 1.00 59.47 100 VAL A C 1
ATOM 811 O O . VAL A 1 100 ? 1.628 -10.573 18.362 1.00 59.47 100 VAL A O 1
ATOM 814 N N . VAL A 1 101 ? 1.764 -9.665 20.399 1.00 57.53 101 VAL A N 1
ATOM 815 C CA . VAL A 1 101 ? 3.170 -9.316 20.281 1.00 57.53 101 VAL A CA 1
ATOM 816 C C . VAL A 1 101 ? 3.882 -10.629 20.554 1.00 57.53 101 VAL A C 1
ATOM 818 O O . VAL A 1 101 ? 4.057 -11.014 21.709 1.00 57.53 101 VAL A O 1
ATOM 821 N N . ALA A 1 102 ? 4.204 -11.375 19.494 1.00 49.66 102 ALA A N 1
ATOM 822 C CA . ALA A 1 102 ? 5.219 -12.406 19.607 1.00 49.66 102 ALA A CA 1
ATOM 823 C C . ALA A 1 102 ? 6.404 -11.709 20.277 1.00 49.66 102 ALA A C 1
ATOM 825 O O . ALA A 1 102 ? 6.864 -10.679 19.772 1.00 49.66 102 ALA A O 1
ATOM 826 N N . ALA A 1 103 ? 6.785 -12.181 21.471 1.00 49.47 103 ALA A N 1
ATOM 827 C CA . ALA A 1 103 ? 7.906 -11.631 22.221 1.00 49.47 103 ALA A CA 1
ATOM 828 C C . ALA A 1 103 ? 9.046 -11.365 21.236 1.00 49.47 103 ALA A C 1
ATOM 830 O O . ALA A 1 103 ? 9.219 -12.198 20.341 1.00 49.47 103 ALA A O 1
ATOM 831 N N . PRO A 1 104 ? 9.769 -10.232 21.338 1.00 52.53 104 PRO A N 1
ATOM 832 C CA . PRO A 1 104 ? 10.826 -9.925 20.393 1.00 52.53 104 PRO A CA 1
ATOM 833 C C . PRO A 1 104 ? 11.723 -11.153 20.327 1.00 52.53 104 PRO A C 1
ATOM 835 O O . PRO A 1 104 ? 12.413 -11.475 21.297 1.00 52.53 104 PRO A O 1
ATOM 838 N N . VAL A 1 105 ? 11.648 -11.888 19.213 1.00 54.03 105 VAL A N 1
ATOM 839 C CA . VAL A 1 105 ? 12.634 -12.904 18.894 1.00 54.03 105 VAL A CA 1
ATOM 840 C C . VAL A 1 105 ? 13.889 -12.077 18.817 1.00 54.03 105 VAL A C 1
ATOM 842 O O . VAL A 1 105 ? 14.046 -11.285 17.886 1.00 54.03 105 VAL A O 1
ATOM 845 N N . LYS A 1 106 ? 14.705 -12.146 19.876 1.00 53.31 106 LYS A N 1
ATOM 846 C CA . LYS A 1 1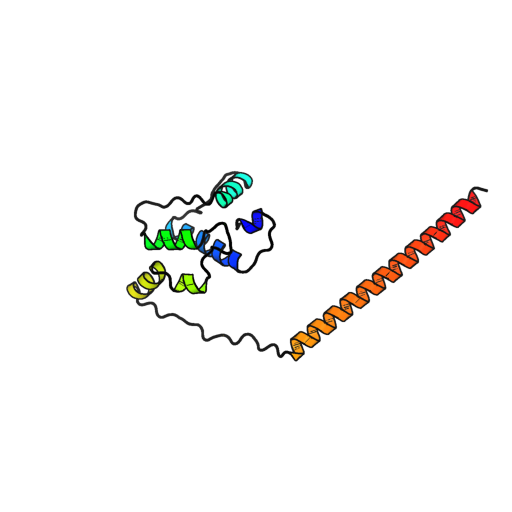06 ? 16.032 -11.553 19.867 1.00 53.31 106 LYS A CA 1
ATOM 847 C C . LYS A 1 106 ? 16.611 -12.018 18.536 1.00 53.31 106 LYS A C 1
ATOM 849 O O . LYS A 1 106 ? 16.663 -13.239 18.342 1.00 53.31 106 LYS A O 1
ATOM 854 N N . PRO A 1 107 ? 16.922 -11.109 17.591 1.00 57.09 107 PRO A N 1
ATOM 855 C CA . PRO A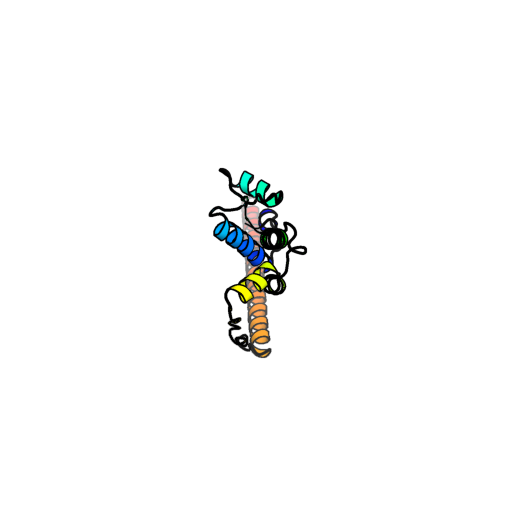 1 107 ? 17.598 -11.536 16.379 1.00 57.09 107 PRO A CA 1
ATOM 856 C C . PRO A 1 107 ? 18.772 -12.390 16.856 1.00 57.09 107 PRO A C 1
ATOM 858 O O . PRO A 1 107 ? 19.371 -12.005 17.869 1.00 57.09 107 PRO A O 1
ATOM 861 N N . PRO A 1 108 ? 19.027 -13.572 16.257 1.00 53.34 108 PRO A N 1
ATOM 862 C CA . PRO A 1 108 ? 20.126 -14.418 16.697 1.00 53.34 108 PRO A CA 1
ATOM 863 C C . PRO A 1 108 ? 21.326 -13.499 16.851 1.00 53.34 108 PRO A C 1
ATOM 865 O O . PRO A 1 108 ? 21.659 -12.782 15.908 1.00 53.34 108 PRO A O 1
ATOM 868 N N . SER A 1 109 ? 21.835 -13.390 18.078 1.00 51.81 109 SER A N 1
ATOM 869 C CA . SER A 1 109 ? 22.885 -12.446 18.426 1.00 51.81 109 SER A CA 1
ATOM 870 C C . SER A 1 109 ? 24.125 -12.853 17.646 1.00 51.81 109 SER A C 1
ATOM 872 O O . SER A 1 109 ? 24.939 -13.630 18.134 1.00 51.81 109 SER A O 1
ATOM 874 N N . ILE A 1 110 ? 24.246 -12.390 16.405 1.00 57.38 110 ILE A N 1
ATOM 875 C CA . ILE A 1 110 ? 25.474 -12.516 15.643 1.00 57.38 110 ILE A CA 1
ATOM 876 C C . ILE A 1 110 ? 26.407 -11.526 16.330 1.00 57.38 110 ILE A C 1
ATOM 878 O O . ILE A 1 110 ? 26.249 -10.311 16.201 1.00 57.38 110 ILE A O 1
ATOM 882 N N . SER A 1 111 ? 27.303 -12.045 17.170 1.00 56.69 111 SER A N 1
ATOM 883 C CA . SER A 1 111 ? 28.337 -11.237 17.808 1.00 56.69 111 SER A CA 1
ATOM 884 C C . SER A 1 111 ? 29.134 -10.505 16.724 1.00 56.69 111 SER A C 1
ATOM 886 O O . SER A 1 111 ? 29.293 -11.022 15.616 1.00 56.69 111 SER A O 1
ATOM 888 N N . LYS A 1 112 ? 29.632 -9.296 17.019 1.00 58.28 112 LYS A N 1
ATOM 889 C CA . LYS A 1 112 ? 30.442 -8.509 16.067 1.00 58.28 112 LYS A CA 1
ATOM 890 C C . LYS A 1 112 ? 31.576 -9.351 15.459 1.00 58.28 112 LYS A C 1
ATOM 892 O O . LYS A 1 112 ? 31.743 -9.345 14.248 1.00 58.28 112 LYS A O 1
ATOM 897 N N . GLU A 1 113 ? 32.193 -10.225 16.258 1.00 57.94 113 GLU A N 1
ATOM 898 C CA . GLU A 1 113 ? 33.184 -11.214 15.807 1.00 57.94 113 GLU A CA 1
ATOM 899 C C . GLU A 1 113 ? 32.714 -12.146 14.682 1.00 57.94 113 GLU A C 1
ATOM 901 O O . GLU A 1 113 ? 33.498 -12.477 13.796 1.00 57.94 113 GLU A O 1
ATOM 906 N N . GLN A 1 114 ? 31.451 -12.579 14.672 1.00 57.81 114 GLN A N 1
ATOM 907 C CA . GLN A 1 114 ? 30.929 -13.435 13.602 1.00 57.81 114 GLN A CA 1
ATOM 908 C C . GLN A 1 114 ? 30.683 -12.660 12.300 1.00 57.81 114 GLN A C 1
ATOM 910 O O . GLN A 1 114 ? 30.809 -13.239 11.219 1.00 57.81 114 GLN A O 1
ATOM 915 N N . VAL A 1 115 ? 30.347 -11.368 12.387 1.00 63.00 115 VAL A N 1
ATOM 916 C CA . VAL A 1 115 ? 30.202 -10.488 11.214 1.00 63.00 115 VAL A CA 1
ATOM 917 C C . VAL A 1 115 ? 31.575 -10.133 10.647 1.00 63.00 115 VAL A C 1
ATOM 919 O O . VAL A 1 115 ? 31.781 -10.261 9.442 1.00 63.00 115 VAL A O 1
ATOM 922 N N . ASP A 1 116 ? 32.522 -9.768 11.513 1.00 69.12 116 ASP A N 1
ATOM 923 C CA . ASP A 1 116 ? 33.883 -9.393 11.124 1.00 69.12 116 ASP A CA 1
ATOM 924 C C . ASP A 1 116 ? 34.624 -10.577 10.493 1.00 69.12 116 ASP A C 1
ATOM 926 O O . ASP A 1 116 ? 35.256 -10.428 9.447 1.00 69.12 116 ASP A O 1
ATOM 930 N N . LYS A 1 117 ? 34.454 -11.787 11.045 1.00 66.38 117 LYS A N 1
ATOM 931 C CA . LYS A 1 117 ? 35.032 -13.008 10.470 1.00 66.38 117 LYS A CA 1
ATOM 932 C C . LYS A 1 117 ? 34.438 -13.345 9.100 1.00 66.38 117 LYS A C 1
ATOM 934 O O . LYS A 1 117 ? 35.186 -13.630 8.172 1.00 66.38 117 LYS A O 1
ATOM 939 N N . LYS A 1 118 ? 33.111 -13.244 8.934 1.00 68.94 118 LYS A N 1
ATOM 940 C CA . LYS A 1 118 ? 32.461 -13.466 7.627 1.00 68.94 118 LYS A CA 1
ATOM 941 C C . LYS A 1 118 ? 32.891 -12.443 6.579 1.00 68.94 118 LYS A C 1
ATOM 943 O O . LYS A 1 118 ? 33.066 -12.809 5.420 1.00 68.94 118 LYS A O 1
ATOM 948 N N . ARG A 1 119 ? 33.063 -11.180 6.977 1.00 72.56 119 ARG A N 1
ATOM 949 C CA . ARG A 1 119 ? 33.518 -10.113 6.084 1.00 72.56 119 ARG A CA 1
ATOM 950 C C . ARG A 1 119 ? 34.972 -10.325 5.657 1.00 72.56 119 ARG A C 1
ATOM 952 O O . ARG A 1 119 ? 35.255 -10.239 4.468 1.00 72.56 119 ARG A O 1
ATOM 959 N N . ALA A 1 120 ? 35.851 -10.692 6.589 1.00 71.25 120 ALA A N 1
ATOM 960 C CA . ALA A 1 120 ? 37.243 -11.024 6.285 1.00 71.25 120 ALA A CA 1
ATOM 961 C C . ALA A 1 120 ? 37.362 -12.253 5.362 1.00 71.25 120 ALA A C 1
ATOM 963 O O . ALA A 1 120 ? 38.119 -12.224 4.392 1.00 71.25 120 ALA A O 1
ATOM 964 N N . ASP A 1 121 ? 36.570 -13.304 5.607 1.00 73.25 121 ASP A N 1
ATOM 965 C CA . ASP A 1 121 ? 36.546 -14.505 4.763 1.00 73.25 121 ASP A CA 1
ATOM 966 C C . ASP A 1 121 ? 36.034 -14.202 3.339 1.00 73.25 121 ASP A C 1
ATOM 968 O O . ASP A 1 121 ? 36.507 -14.792 2.362 1.00 73.25 121 ASP A O 1
ATOM 972 N N . GLN A 1 122 ? 35.080 -13.274 3.199 1.00 73.44 122 GLN A N 1
ATOM 973 C CA . GLN A 1 122 ? 34.561 -12.838 1.901 1.00 73.44 122 GLN A CA 1
ATOM 974 C C . GLN A 1 122 ? 35.571 -11.960 1.145 1.00 73.44 122 GLN A C 1
ATOM 976 O O . GLN A 1 122 ? 35.834 -12.223 -0.029 1.00 73.44 122 GLN A O 1
ATOM 981 N N . GLU A 1 123 ? 36.198 -10.992 1.820 1.00 79.56 123 GLU A N 1
ATOM 982 C CA . GLU A 1 123 ? 37.242 -10.135 1.239 1.00 79.56 123 GLU A CA 1
ATOM 983 C C . GLU A 1 123 ? 38.465 -10.964 0.790 1.00 79.56 123 GLU A C 1
ATOM 985 O O . GLU A 1 123 ? 39.022 -10.726 -0.285 1.00 79.56 123 GLU A O 1
ATOM 990 N N . ALA A 1 124 ? 38.848 -12.003 1.544 1.00 81.44 124 ALA A N 1
ATOM 991 C CA . ALA A 1 124 ? 39.931 -12.914 1.162 1.00 81.44 124 ALA A CA 1
ATOM 992 C C . ALA A 1 124 ? 39.592 -13.752 -0.086 1.00 81.44 124 ALA A C 1
ATOM 994 O O . ALA A 1 124 ? 40.437 -13.916 -0.974 1.00 81.44 124 ALA A O 1
ATOM 995 N N . LYS A 1 125 ? 38.353 -14.254 -0.189 1.00 82.62 125 LYS A N 1
ATOM 996 C CA . LYS A 1 125 ? 37.887 -14.996 -1.372 1.00 82.62 125 LYS A CA 1
ATOM 997 C C . LYS A 1 125 ? 37.828 -14.117 -2.617 1.00 82.62 125 LYS A C 1
ATOM 999 O O . LYS A 1 125 ? 38.281 -14.552 -3.674 1.00 82.62 125 LYS A O 1
ATOM 1004 N N . GLU A 1 126 ? 37.314 -12.895 -2.499 1.00 80.25 126 GLU A N 1
ATOM 1005 C CA . GLU A 1 126 ? 37.258 -11.947 -3.618 1.00 80.25 126 GLU A CA 1
ATOM 1006 C C . GLU A 1 126 ? 38.660 -11.568 -4.103 1.00 80.25 126 GLU A C 1
ATOM 1008 O O . GLU A 1 126 ? 38.918 -11.575 -5.308 1.00 80.25 126 GLU A O 1
ATOM 1013 N N . LYS A 1 127 ? 39.602 -11.335 -3.180 1.00 81.44 127 LYS A N 1
ATOM 1014 C CA . LYS A 1 127 ? 40.991 -11.014 -3.528 1.00 81.44 127 LYS A CA 1
ATOM 1015 C C . LYS A 1 127 ? 41.702 -12.183 -4.219 1.00 81.44 127 LYS A C 1
ATOM 1017 O O . LYS A 1 127 ? 42.382 -11.973 -5.221 1.00 81.44 127 LYS A O 1
ATOM 1022 N N . SER A 1 128 ? 41.492 -13.414 -3.744 1.00 84.75 128 SER A N 1
ATOM 1023 C CA . SER A 1 128 ? 42.037 -14.626 -4.374 1.00 84.75 128 SER A CA 1
ATOM 1024 C C . SER A 1 128 ? 41.461 -14.867 -5.776 1.00 84.75 128 SER A C 1
ATOM 1026 O O . SER A 1 128 ? 42.208 -15.172 -6.708 1.00 84.75 128 SER A O 1
ATOM 1028 N N . LEU A 1 129 ? 40.150 -14.668 -5.957 1.00 85.75 129 LEU A N 1
ATOM 1029 C CA . LEU A 1 129 ? 39.491 -14.816 -7.256 1.00 85.75 129 LEU A CA 1
ATOM 1030 C C . LEU A 1 129 ? 39.966 -13.754 -8.261 1.00 85.75 129 LEU A C 1
ATOM 1032 O O . LEU A 1 129 ? 40.212 -14.076 -9.425 1.00 85.75 129 LEU A O 1
ATOM 1036 N N . ALA A 1 130 ? 40.144 -12.508 -7.812 1.00 87.12 130 ALA A N 1
ATOM 1037 C CA . ALA A 1 130 ? 40.670 -11.423 -8.636 1.00 87.12 130 ALA A CA 1
ATOM 1038 C C . ALA A 1 130 ? 42.121 -11.683 -9.077 1.00 87.12 130 ALA A C 1
ATOM 1040 O O . ALA A 1 130 ? 42.458 -11.477 -10.244 1.00 87.12 130 ALA A O 1
ATOM 1041 N N . GLU A 1 131 ? 42.968 -12.192 -8.179 1.00 88.75 131 GLU A N 1
ATOM 1042 C CA . GLU A 1 131 ? 44.360 -12.516 -8.502 1.00 88.75 131 GLU A CA 1
ATOM 1043 C C . GLU A 1 131 ? 44.465 -13.698 -9.481 1.00 88.75 131 GLU A C 1
ATOM 1045 O O . GLU A 1 131 ? 45.243 -13.651 -10.438 1.00 88.75 131 GLU A O 1
ATOM 1050 N N . ALA A 1 132 ? 43.634 -14.732 -9.306 1.00 88.19 132 ALA A N 1
ATOM 1051 C CA . ALA A 1 132 ? 43.549 -15.853 -10.241 1.00 88.19 132 ALA A CA 1
ATOM 1052 C C . ALA A 1 132 ? 43.072 -15.403 -11.634 1.00 88.19 132 ALA A C 1
ATOM 1054 O O . ALA A 1 132 ? 43.624 -15.832 -12.650 1.00 88.19 132 ALA A O 1
ATOM 1055 N N . ALA A 1 133 ? 42.090 -14.498 -11.696 1.00 89.81 133 ALA A N 1
ATOM 1056 C CA . ALA A 1 133 ? 41.606 -13.935 -12.954 1.00 89.81 133 ALA A CA 1
ATOM 1057 C C . ALA A 1 133 ? 42.675 -13.083 -13.662 1.00 89.81 133 ALA A C 1
ATOM 1059 O O . ALA A 1 133 ? 42.813 -13.171 -14.884 1.00 89.81 133 ALA A O 1
ATOM 1060 N N . ALA A 1 134 ? 43.461 -12.301 -12.915 1.00 90.00 134 ALA A N 1
ATOM 1061 C CA . ALA A 1 134 ? 44.559 -11.508 -13.468 1.00 90.00 134 ALA A CA 1
ATOM 1062 C C . ALA A 1 134 ? 45.682 -12.396 -14.033 1.00 90.00 134 ALA A C 1
ATOM 1064 O O . ALA A 1 134 ? 46.114 -12.188 -15.166 1.00 90.00 134 ALA A O 1
ATOM 1065 N N . LYS A 1 135 ? 46.090 -13.437 -13.291 1.00 88.69 135 LYS A N 1
ATOM 1066 C CA . LYS A 1 135 ? 47.091 -14.420 -13.747 1.00 88.69 135 LYS A CA 1
ATOM 1067 C C . LYS A 1 135 ? 46.635 -15.158 -15.005 1.00 88.69 135 LYS A C 1
ATOM 1069 O O . LYS A 1 135 ? 47.426 -15.338 -15.927 1.00 88.69 135 LYS A O 1
ATOM 1074 N N . LYS A 1 136 ? 45.352 -15.529 -15.078 1.00 89.44 136 LYS A N 1
ATOM 1075 C CA . LYS A 1 136 ? 44.775 -16.171 -16.266 1.00 89.44 136 LYS A CA 1
ATOM 1076 C C . LYS A 1 136 ? 44.811 -15.251 -17.491 1.00 89.44 136 LYS A C 1
ATOM 1078 O O . LYS A 1 136 ? 45.219 -15.697 -18.557 1.00 89.44 136 LYS A O 1
ATOM 1083 N N . LYS A 1 137 ? 44.447 -13.971 -17.335 1.00 91.00 137 LYS A N 1
ATOM 1084 C CA . LYS A 1 137 ? 44.502 -12.985 -18.429 1.00 91.00 137 LYS A CA 1
ATOM 1085 C C . LYS A 1 137 ? 45.924 -12.753 -18.943 1.00 91.00 137 LYS A C 1
ATOM 1087 O O . LYS A 1 137 ? 46.107 -12.652 -20.150 1.00 91.00 137 LYS A O 1
ATOM 1092 N N . LEU A 1 138 ? 46.914 -12.689 -18.051 1.00 87.69 138 LEU A N 1
ATOM 1093 C CA . LEU A 1 138 ? 48.312 -12.503 -18.446 1.00 87.69 138 LEU A CA 1
ATOM 1094 C C . LEU A 1 138 ? 48.837 -13.709 -19.239 1.00 87.69 138 LEU A C 1
ATOM 1096 O O . LEU A 1 138 ? 49.414 -13.530 -20.306 1.00 87.69 138 LEU A O 1
ATOM 1100 N N . ALA A 1 139 ? 48.560 -14.931 -18.773 1.00 89.94 139 ALA A N 1
ATOM 1101 C CA . ALA A 1 139 ? 48.959 -16.150 -19.478 1.00 89.94 139 ALA A CA 1
ATOM 1102 C C . ALA A 1 139 ? 48.320 -16.257 -20.875 1.00 89.94 139 ALA A C 1
ATOM 1104 O O . ALA A 1 139 ? 48.961 -16.699 -21.825 1.00 89.94 139 ALA A O 1
ATOM 1105 N N . GLU A 1 140 ? 47.064 -15.828 -21.013 1.00 88.25 140 GLU A N 1
ATOM 1106 C CA . GLU A 1 140 ? 46.348 -15.821 -22.291 1.00 88.25 140 GLU A CA 1
ATOM 1107 C C . GLU A 1 140 ? 46.913 -14.767 -23.261 1.00 88.25 140 GLU A C 1
ATOM 1109 O O . GLU A 1 140 ? 47.079 -15.051 -24.446 1.00 88.25 140 GLU A O 1
ATOM 1114 N N . GLN A 1 141 ? 47.299 -13.587 -22.759 1.00 84.19 141 GLN A N 1
ATOM 1115 C CA . GLN A 1 141 ? 47.985 -12.559 -23.553 1.00 84.19 141 GLN A CA 1
ATOM 1116 C C . GLN A 1 141 ? 49.381 -13.003 -24.004 1.00 84.19 141 GLN A C 1
ATOM 1118 O O . GLN A 1 141 ? 49.739 -12.800 -25.162 1.00 84.19 141 GLN A O 1
ATOM 1123 N N . GLU A 1 142 ? 50.157 -13.641 -23.127 1.00 89.00 142 GLU A N 1
ATOM 1124 C CA . GLU A 1 142 ? 51.477 -14.175 -23.478 1.00 89.00 142 GLU A CA 1
ATOM 1125 C C . GLU A 1 142 ? 51.384 -15.317 -24.497 1.00 89.00 142 GLU A C 1
ATOM 1127 O O . GLU A 1 142 ? 52.198 -15.390 -25.419 1.00 89.00 142 GLU A O 1
ATOM 1132 N N . ALA A 1 143 ? 50.385 -16.196 -24.367 1.00 89.44 143 ALA A N 1
ATOM 1133 C CA . ALA A 1 143 ? 50.133 -17.253 -25.342 1.00 89.44 143 ALA A CA 1
ATOM 1134 C C . ALA A 1 143 ? 49.733 -16.673 -26.708 1.00 89.44 143 ALA A C 1
ATOM 1136 O O . ALA A 1 143 ? 50.279 -17.087 -27.729 1.00 89.44 143 ALA A O 1
ATOM 1137 N N . ALA A 1 144 ? 48.845 -15.673 -26.726 1.00 89.88 144 ALA A N 1
ATOM 1138 C CA . ALA A 1 144 ? 48.441 -14.988 -27.951 1.00 89.88 144 ALA A CA 1
ATOM 1139 C C . ALA A 1 144 ? 49.614 -14.254 -28.624 1.00 89.88 144 ALA A C 1
ATOM 1141 O O . ALA A 1 144 ? 49.750 -14.313 -29.844 1.00 89.88 144 ALA A O 1
ATOM 1142 N N . ALA A 1 145 ? 50.490 -13.614 -27.843 1.00 89.44 145 ALA A N 1
ATOM 1143 C CA . ALA A 1 145 ? 51.678 -12.938 -28.363 1.00 89.44 145 ALA A CA 1
ATOM 1144 C C . ALA A 1 145 ? 52.673 -13.925 -28.995 1.00 89.44 145 ALA A C 1
ATOM 1146 O O . ALA A 1 145 ? 53.170 -13.680 -30.093 1.00 89.44 145 ALA A O 1
ATOM 1147 N N . LYS A 1 146 ? 52.916 -15.074 -28.347 1.00 89.81 146 LYS A N 1
ATOM 1148 C CA . LYS A 1 146 ? 53.787 -16.130 -28.892 1.00 89.81 146 LYS A CA 1
ATOM 1149 C C . LYS A 1 146 ? 53.219 -16.757 -30.164 1.00 89.81 146 LYS A C 1
ATOM 1151 O O . LYS A 1 146 ? 53.974 -17.037 -31.092 1.00 89.81 146 LYS A O 1
ATOM 1156 N N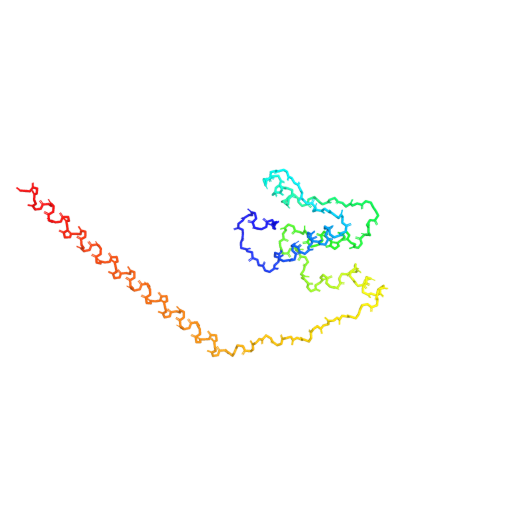 . GLU A 1 147 ? 51.906 -16.970 -30.221 1.00 87.19 147 GLU A N 1
ATOM 1157 C CA . GLU A 1 147 ? 51.239 -17.495 -31.416 1.00 87.19 147 GLU A CA 1
ATOM 1158 C C . GLU A 1 147 ? 51.297 -16.486 -32.577 1.00 87.19 147 GLU A C 1
ATOM 1160 O O . GLU A 1 147 ? 51.580 -16.873 -33.711 1.00 87.19 147 GLU A O 1
ATOM 1165 N N . ALA A 1 148 ? 51.118 -15.189 -32.299 1.00 86.75 148 ALA A N 1
ATOM 1166 C CA . ALA A 1 148 ? 51.248 -14.125 -33.294 1.00 86.75 148 ALA A CA 1
ATOM 1167 C C . ALA A 1 148 ? 52.676 -14.025 -33.858 1.00 86.75 148 ALA A C 1
ATOM 1169 O O . ALA A 1 148 ? 52.847 -13.999 -35.076 1.00 86.75 148 ALA A O 1
ATOM 1170 N N . GLU A 1 149 ? 53.703 -14.061 -33.001 1.00 87.50 149 GLU A N 1
ATOM 1171 C CA . GLU A 1 149 ? 55.107 -14.043 -33.439 1.00 87.50 149 GLU A CA 1
ATOM 1172 C C . GLU A 1 149 ? 55.454 -15.288 -34.278 1.00 87.50 149 GLU A C 1
ATOM 1174 O O . GLU A 1 149 ? 56.183 -15.213 -35.269 1.00 87.50 149 GLU A O 1
ATOM 1179 N N . ARG A 1 150 ? 54.896 -16.453 -33.920 1.00 85.19 150 ARG A N 1
ATOM 1180 C CA . ARG A 1 150 ? 55.062 -17.698 -34.681 1.00 85.19 150 ARG A CA 1
ATOM 1181 C C . ARG A 1 150 ? 54.409 -17.617 -36.063 1.00 85.19 150 ARG A C 1
ATOM 1183 O O . ARG A 1 150 ? 55.015 -18.059 -37.035 1.00 85.19 150 ARG A O 1
ATOM 1190 N N . GLN A 1 151 ? 53.205 -17.052 -36.158 1.00 80.56 151 GLN A N 1
ATOM 1191 C CA . GLN A 1 151 ? 52.494 -16.837 -37.425 1.00 80.56 151 GLN A CA 1
ATOM 1192 C C . GLN A 1 151 ? 53.229 -15.841 -3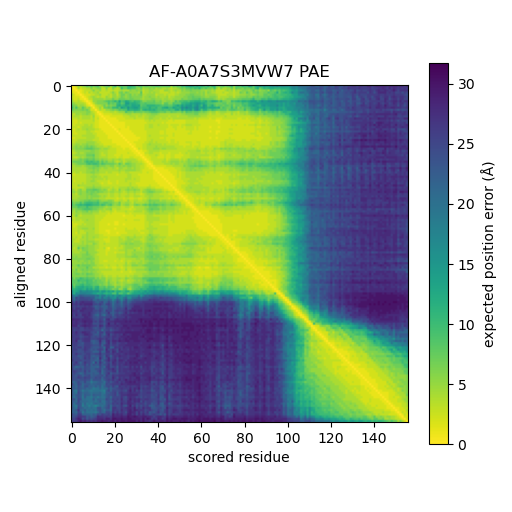8.334 1.00 80.56 151 GLN A C 1
ATOM 1194 O O . GLN A 1 151 ? 53.255 -16.026 -39.549 1.00 80.56 151 GLN A O 1
ATOM 1199 N N . GLU A 1 152 ? 53.856 -14.812 -37.759 1.00 82.88 152 GLU A N 1
ATOM 1200 C CA . GLU A 1 152 ? 54.644 -13.824 -38.500 1.00 82.88 152 GLU A CA 1
ATOM 1201 C C . GLU A 1 152 ? 55.943 -14.423 -39.058 1.00 82.88 152 GLU A C 1
ATOM 1203 O O . GLU A 1 152 ? 56.245 -14.231 -40.234 1.00 82.88 152 GLU A O 1
ATOM 1208 N N . LYS A 1 153 ? 56.652 -15.250 -38.275 1.00 81.62 153 LYS A N 1
ATOM 1209 C CA . LYS A 1 153 ? 57.849 -15.982 -38.740 1.00 81.62 153 LYS A CA 1
ATOM 1210 C C . LYS A 1 153 ? 57.571 -17.021 -39.829 1.00 81.62 153 LYS A C 1
ATOM 1212 O O . LYS A 1 153 ? 58.486 -17.381 -40.551 1.00 81.62 153 LYS A O 1
ATOM 1217 N N . LEU A 1 154 ? 56.339 -17.519 -39.940 1.00 75.69 154 LEU A N 1
ATOM 1218 C CA . LEU A 1 154 ? 55.908 -18.453 -40.992 1.00 75.69 154 LEU A CA 1
ATOM 1219 C C . LEU A 1 154 ? 55.467 -17.750 -42.289 1.00 75.69 154 LEU A C 1
ATOM 1221 O O . LEU A 1 154 ? 55.237 -18.423 -43.292 1.00 75.6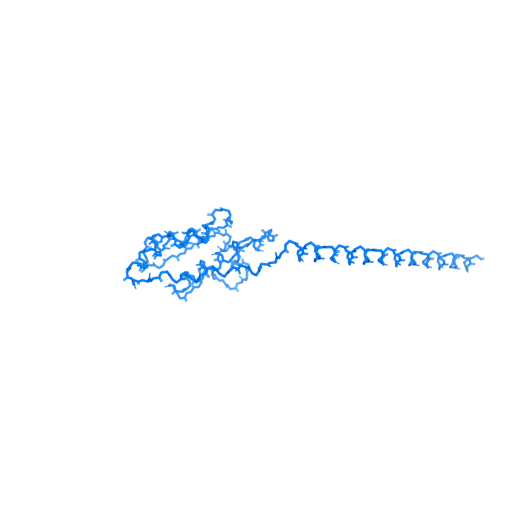9 154 LEU A O 1
ATOM 1225 N N . ARG A 1 155 ? 55.302 -16.421 -42.263 1.00 74.50 155 ARG A N 1
ATOM 1226 C CA . ARG A 1 155 ? 54.914 -15.598 -43.420 1.00 74.50 155 ARG A CA 1
ATOM 1227 C C . ARG A 1 155 ? 56.098 -14.929 -44.132 1.00 74.50 155 ARG A C 1
ATOM 1229 O O . ARG A 1 155 ? 55.868 -14.324 -45.178 1.00 74.50 155 ARG A O 1
ATOM 1236 N N . GLN A 1 156 ? 57.307 -15.016 -43.574 1.00 63.91 156 GLN A N 1
ATOM 1237 C CA . GLN A 1 156 ? 58.573 -14.604 -44.200 1.00 63.91 156 GLN A CA 1
ATOM 1238 C C . GLN A 1 156 ? 59.278 -15.815 -44.809 1.00 63.91 156 GLN A C 1
ATOM 1240 O O . GLN A 1 156 ? 59.893 -15.638 -45.882 1.00 63.91 156 GLN A O 1
#

Organism: NCBI:txid197538

Secondary structure (DSSP, 8-state):
--HHHHTT----THHHHHHHHHHHHHHHHSS-SS--SSHHHHHHHHHHT-----TT--HHHHHHHHHHS-SSTTTSPPHHHHHTSHHHHHHHHHTT---------PPP---HHHHHHHHHHHHHHHHHHHHHHHHHHHHHHHHHHHHHHHHHHT--